Protein AF-A0A7C7HL51-F1 (afdb_monomer_lite)

Secondary structure (DSSP, 8-state):
-PPP---TTPPPSS--GGG-S---S-----PPPP--------SSTTPPPEE-S--EEETTTTEEEEEEESSS--EEEESSSSS-EEPP-----

Structure (mmCIF, N/CA/C/O backbone):
data_AF-A0A7C7HL51-F1
#
_entry.id   AF-A0A7C7HL51-F1
#
loop_
_atom_site.group_PDB
_atom_site.id
_atom_site.type_symbol
_atom_site.label_atom_id
_atom_site.label_alt_id
_atom_site.label_comp_id
_atom_site.label_asym_id
_atom_site.label_entity_id
_atom_site.label_seq_id
_atom_site.pdbx_PDB_ins_code
_atom_site.Cartn_x
_atom_site.Cartn_y
_atom_site.Cartn_z
_atom_site.occupancy
_atom_site.B_iso_or_equiv
_atom_site.auth_seq_id
_atom_site.auth_comp_id
_atom_site.auth_asym_id
_atom_site.auth_atom_id
_atom_site.pdbx_PDB_model_num
ATOM 1 N N . MET A 1 1 ? -23.405 18.865 21.649 1.00 54.38 1 MET A N 1
ATOM 2 C CA . MET A 1 1 ? -22.603 17.637 21.459 1.00 54.38 1 MET A CA 1
ATOM 3 C C . MET A 1 1 ? -23.463 16.659 20.679 1.00 54.38 1 MET A C 1
ATOM 5 O O . MET A 1 1 ? -24.612 16.493 21.064 1.00 54.38 1 MET A O 1
ATOM 9 N N . SER A 1 2 ? -22.974 16.111 19.566 1.00 73.38 2 SER A N 1
ATOM 10 C CA . SER A 1 2 ? -23.697 15.109 18.765 1.00 73.38 2 SER A CA 1
ATOM 11 C C . SER A 1 2 ? -23.530 13.711 19.370 1.00 73.38 2 SER A C 1
ATOM 13 O O . SER A 1 2 ? -22.435 13.386 19.829 1.00 73.38 2 SER A O 1
ATOM 15 N N . SER A 1 3 ? -24.587 12.895 19.368 1.00 81.06 3 SER A N 1
ATOM 16 C CA . SER A 1 3 ? -24.512 11.459 19.671 1.00 81.06 3 SER A CA 1
ATOM 17 C C . SER A 1 3 ? -23.724 10.729 18.579 1.00 81.06 3 SER A C 1
ATOM 19 O O . SER A 1 3 ? -23.818 11.073 17.401 1.00 81.06 3 SER A O 1
ATOM 21 N N . PHE A 1 4 ? -22.923 9.734 18.965 1.00 86.38 4 PHE A N 1
ATOM 22 C CA . PHE A 1 4 ? -22.321 8.800 18.015 1.00 86.38 4 PHE A CA 1
ATOM 23 C C . PHE A 1 4 ? -23.376 7.772 17.595 1.00 86.38 4 PHE A C 1
ATOM 25 O O . PHE A 1 4 ? -23.940 7.092 18.451 1.00 86.38 4 PHE A O 1
ATOM 32 N N . GLU A 1 5 ? -23.644 7.660 16.295 1.00 87.50 5 GLU A N 1
ATOM 33 C CA . GLU A 1 5 ? -24.653 6.754 15.741 1.00 87.50 5 GLU A CA 1
ATOM 34 C C . GLU A 1 5 ? -24.084 5.977 14.554 1.00 87.50 5 GLU A C 1
ATOM 36 O O . GLU A 1 5 ? -23.415 6.535 13.683 1.00 87.50 5 GLU A O 1
ATOM 41 N N . VAL A 1 6 ? -24.366 4.674 14.517 1.00 86.31 6 VAL A N 1
ATOM 42 C CA . VAL A 1 6 ? -24.008 3.790 13.404 1.00 86.31 6 VAL A CA 1
ATOM 43 C C . VAL A 1 6 ? -25.307 3.313 12.771 1.00 86.31 6 VAL A C 1
ATOM 45 O O . VAL A 1 6 ? -26.039 2.561 13.417 1.00 86.31 6 VAL A O 1
ATOM 48 N N . PRO A 1 7 ? -25.637 3.750 11.544 1.00 89.44 7 PRO A N 1
ATOM 49 C CA . PRO A 1 7 ? -26.847 3.295 10.881 1.00 89.44 7 PRO A CA 1
ATOM 50 C C . PRO A 1 7 ? -26.846 1.775 10.710 1.00 89.44 7 PRO A C 1
ATOM 52 O O . PRO A 1 7 ? -25.804 1.161 10.465 1.00 89.44 7 PRO A O 1
ATOM 55 N N . ILE A 1 8 ? -28.032 1.178 10.803 1.00 89.94 8 ILE A N 1
ATOM 56 C CA . ILE A 1 8 ? -28.233 -0.236 10.482 1.00 89.94 8 ILE A CA 1
ATOM 57 C C . ILE A 1 8 ? -27.727 -0.491 9.049 1.00 89.94 8 ILE A C 1
ATOM 59 O O . ILE A 1 8 ? -27.853 0.365 8.174 1.00 89.94 8 ILE A O 1
ATOM 63 N N . ASP A 1 9 ? -27.090 -1.645 8.844 1.00 91.00 9 ASP A N 1
ATOM 64 C CA . ASP A 1 9 ? -26.459 -2.091 7.590 1.00 91.00 9 ASP A CA 1
ATOM 65 C C . ASP A 1 9 ? -25.199 -1.328 7.130 1.00 91.00 9 ASP A C 1
ATOM 67 O O . ASP A 1 9 ? -24.642 -1.636 6.074 1.00 91.00 9 ASP A O 1
ATOM 71 N N . GLN A 1 10 ? -24.666 -0.399 7.932 1.00 87.94 10 GLN A N 1
ATOM 72 C CA . GLN A 1 10 ? -23.358 0.215 7.679 1.00 87.94 10 GLN A CA 1
ATOM 73 C C . GLN A 1 10 ? -22.237 -0.543 8.400 1.00 87.94 10 GLN A C 1
ATOM 75 O O . GLN A 1 10 ? -22.315 -0.836 9.593 1.00 87.94 10 GLN A O 1
ATOM 80 N N . ARG A 1 11 ? -21.148 -0.841 7.681 1.00 82.56 11 ARG A N 1
ATOM 81 C CA . ARG A 1 11 ? -19.934 -1.428 8.269 1.00 82.56 11 ARG A CA 1
ATOM 82 C C . ARG A 1 11 ? -18.941 -0.327 8.606 1.00 82.56 11 ARG A C 1
ATOM 84 O O . ARG A 1 11 ? -18.607 0.492 7.755 1.00 82.56 11 ARG A O 1
ATOM 91 N N . GLN A 1 12 ? -18.417 -0.353 9.825 1.00 81.56 12 GLN A N 1
ATOM 92 C CA . GLN A 1 12 ? -17.311 0.515 10.211 1.00 81.56 12 GLN A CA 1
ATOM 93 C C . GLN A 1 12 ? -15.988 -0.102 9.773 1.00 81.56 12 GLN A C 1
ATOM 95 O O . GLN A 1 12 ? -15.689 -1.248 10.102 1.00 81.56 12 GLN A O 1
ATOM 100 N N . LEU A 1 13 ? -15.197 0.665 9.023 1.00 80.50 13 LEU A N 1
ATOM 101 C CA . LEU A 1 13 ? -13.862 0.243 8.599 1.00 80.50 13 LEU A CA 1
ATOM 102 C C . LEU A 1 13 ? -12.848 0.307 9.751 1.00 80.50 13 LEU A C 1
ATOM 104 O O . LEU A 1 13 ? -11.895 -0.467 9.784 1.00 80.50 13 LEU A O 1
ATOM 108 N N . PHE A 1 14 ? -13.073 1.217 10.700 1.00 81.62 14 PHE A N 1
ATOM 109 C CA . PHE A 1 14 ? -12.226 1.436 11.865 1.00 81.62 14 PHE A CA 1
ATOM 110 C C . PHE A 1 14 ? -13.074 1.443 13.131 1.00 81.62 14 PHE A C 1
ATOM 112 O O . PHE A 1 14 ? -14.193 1.954 13.127 1.00 81.62 14 PHE A O 1
ATOM 119 N N . LEU A 1 15 ? -12.521 0.891 14.208 1.00 78.75 15 LEU A N 1
ATOM 120 C CA . LEU A 1 15 ? -13.112 0.965 15.536 1.00 78.75 15 LEU A CA 1
ATOM 121 C C . LEU A 1 15 ? -12.623 2.256 16.206 1.00 78.75 15 LEU A C 1
ATOM 123 O O . LEU A 1 15 ? -11.434 2.378 16.498 1.00 78.75 15 LEU A O 1
ATOM 127 N N . ASP A 1 16 ? -13.526 3.212 16.406 1.00 82.19 16 ASP A N 1
ATOM 128 C CA . ASP A 1 16 ? -13.250 4.473 17.103 1.00 82.19 16 ASP A CA 1
ATOM 129 C C . ASP A 1 16 ? -13.690 4.389 18.572 1.00 82.19 16 ASP A C 1
ATOM 131 O O . ASP A 1 16 ? -14.668 3.707 18.890 1.00 82.19 16 ASP A O 1
ATOM 135 N N . ASP A 1 17 ? -12.996 5.098 19.466 1.00 86.31 17 ASP A N 1
ATOM 136 C CA . ASP A 1 17 ? -13.314 5.119 20.898 1.00 86.31 17 ASP A CA 1
ATOM 137 C C . ASP A 1 17 ? -14.737 5.614 21.187 1.00 86.31 17 ASP A C 1
ATOM 139 O O . ASP A 1 17 ? -15.363 5.135 22.132 1.00 86.31 17 ASP A O 1
ATOM 143 N N . ALA A 1 18 ? -15.288 6.499 20.351 1.00 86.19 18 ALA A N 1
ATOM 144 C CA . ALA A 1 18 ? -16.649 7.006 20.501 1.00 86.19 18 ALA A CA 1
ATOM 145 C C . ALA A 1 18 ? -17.734 5.916 20.381 1.00 86.19 18 ALA A C 1
ATOM 147 O O . ALA A 1 18 ? -18.831 6.090 20.911 1.00 86.19 18 ALA A O 1
ATOM 148 N N . GLY A 1 19 ? -17.440 4.800 19.704 1.00 84.81 19 GLY A N 1
ATOM 149 C CA . GLY A 1 19 ? -18.365 3.677 19.525 1.00 84.81 19 GLY A CA 1
ATOM 150 C C . GLY A 1 19 ? -18.197 2.537 20.523 1.00 84.81 19 GLY A C 1
ATOM 151 O O . GLY A 1 19 ? -18.938 1.555 20.462 1.00 84.81 19 GLY A O 1
ATOM 152 N N . ILE A 1 20 ? -17.222 2.628 21.427 1.00 86.94 20 ILE A N 1
ATOM 153 C CA . ILE A 1 20 ? -16.896 1.546 22.351 1.00 86.94 20 ILE A CA 1
ATOM 154 C C . ILE A 1 20 ? -17.614 1.789 23.677 1.00 86.94 20 ILE A C 1
ATOM 156 O O . ILE A 1 20 ? -17.210 2.630 24.474 1.00 86.94 20 ILE A O 1
ATOM 160 N N . ALA A 1 21 ? -18.666 1.009 23.936 1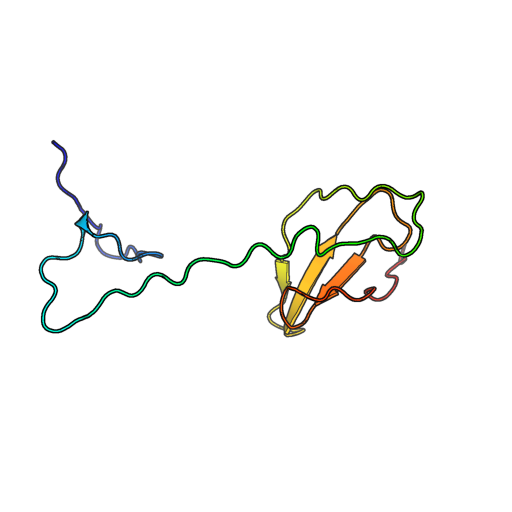.00 88.75 21 ALA A N 1
ATOM 161 C CA . ALA A 1 21 ? -19.399 1.075 25.200 1.00 88.75 21 ALA A CA 1
ATOM 162 C C . ALA A 1 21 ? -18.533 0.661 26.404 1.00 88.75 21 ALA A C 1
ATOM 164 O O . ALA A 1 21 ? -18.692 1.200 27.497 1.00 88.75 21 ALA A O 1
ATOM 165 N N . GLU A 1 22 ? -17.621 -0.299 26.214 1.00 91.06 22 GLU A N 1
ATOM 166 C CA . GLU A 1 22 ? -16.764 -0.804 27.281 1.00 91.06 22 GLU A CA 1
ATOM 167 C C . GLU A 1 22 ? -15.483 -1.481 26.762 1.00 91.06 22 GLU A C 1
ATOM 169 O O . GLU A 1 22 ? -15.485 -2.157 25.733 1.00 91.06 22 GLU A O 1
ATOM 174 N N . VAL A 1 23 ? -14.394 -1.356 27.533 1.00 91.12 23 VAL A N 1
ATOM 175 C CA . VAL A 1 23 ? -13.146 -2.116 27.372 1.00 91.12 23 VAL A CA 1
ATOM 176 C C . VAL A 1 23 ? -12.794 -2.782 28.703 1.00 91.12 23 VAL A C 1
ATOM 178 O O . VAL A 1 23 ? -12.493 -2.095 29.677 1.00 91.12 23 VAL A O 1
ATOM 181 N N . ARG A 1 24 ? -12.782 -4.119 28.758 1.00 95.31 24 ARG A N 1
ATOM 182 C CA . ARG A 1 24 ? -12.353 -4.887 29.943 1.00 95.31 24 ARG A CA 1
ATOM 183 C C . ARG A 1 24 ? -11.161 -5.774 29.610 1.00 95.31 24 ARG A C 1
ATOM 185 O O . ARG A 1 24 ? -11.160 -6.435 28.578 1.00 95.31 24 ARG A O 1
ATOM 192 N N . ASN A 1 25 ? -10.180 -5.820 30.515 1.00 94.75 25 ASN A N 1
ATOM 193 C CA . ASN A 1 25 ? -9.012 -6.709 30.445 1.00 94.75 25 ASN A CA 1
ATOM 194 C C . ASN A 1 25 ? -8.225 -6.643 29.114 1.00 94.75 25 ASN A C 1
ATOM 196 O O . ASN A 1 25 ? -7.626 -7.635 28.706 1.00 94.75 25 ASN A O 1
ATOM 200 N N . LEU A 1 26 ? -8.217 -5.486 28.439 1.00 91.81 26 LEU A N 1
ATOM 201 C CA . LEU A 1 26 ? -7.501 -5.273 27.179 1.00 91.81 26 LEU A CA 1
ATOM 202 C C . LEU A 1 26 ? -6.423 -4.199 27.350 1.00 91.81 26 LEU A C 1
ATOM 204 O O . LEU A 1 26 ? -6.715 -3.072 27.747 1.00 91.81 26 LEU A O 1
ATOM 208 N N . THR A 1 27 ? -5.186 -4.526 26.983 1.00 89.19 27 THR A N 1
ATOM 209 C CA . THR A 1 27 ? -4.103 -3.545 26.851 1.00 89.19 27 THR A CA 1
ATOM 210 C C . THR A 1 27 ? -4.026 -3.081 25.402 1.00 89.19 27 THR A C 1
ATOM 212 O O . THR A 1 27 ? -3.742 -3.871 24.504 1.00 89.19 27 THR A O 1
ATOM 215 N N . ARG A 1 28 ? -4.280 -1.791 25.163 1.00 85.12 28 ARG A N 1
ATOM 216 C CA . ARG A 1 28 ? -4.103 -1.181 23.841 1.00 85.12 28 ARG A CA 1
ATOM 217 C C . ARG A 1 28 ? -2.629 -0.867 23.623 1.00 85.12 28 ARG A C 1
ATOM 219 O O . ARG A 1 28 ? -2.058 -0.062 24.354 1.00 85.12 28 ARG A O 1
ATOM 226 N N . THR A 1 29 ? -2.042 -1.461 22.591 1.00 88.88 29 THR A N 1
ATOM 227 C CA . THR A 1 29 ? -0.654 -1.202 22.199 1.00 88.88 29 THR A CA 1
ATOM 228 C C . THR A 1 29 ? -0.640 -0.542 20.830 1.00 88.88 29 THR A C 1
ATOM 230 O O . THR A 1 29 ? -0.976 -1.169 19.829 1.00 88.88 29 THR A O 1
ATOM 233 N N . PHE A 1 30 ? -0.226 0.722 20.777 1.00 84.94 30 PHE A N 1
ATOM 234 C CA . PHE A 1 30 ? 0.072 1.393 19.517 1.00 84.94 30 PHE A CA 1
ATOM 235 C C . PHE A 1 30 ? 1.551 1.201 19.194 1.00 84.94 30 PHE A C 1
ATOM 237 O O . PHE A 1 30 ? 2.425 1.695 19.905 1.00 84.94 30 PHE A O 1
ATOM 244 N N . HIS A 1 31 ? 1.846 0.475 18.118 1.00 86.12 31 HIS A N 1
ATOM 245 C CA . HIS A 1 31 ? 3.216 0.336 17.639 1.00 86.12 31 HIS A CA 1
ATOM 246 C C . HIS A 1 31 ? 3.651 1.633 16.960 1.00 86.12 31 HIS A C 1
ATOM 248 O O . HIS A 1 31 ? 3.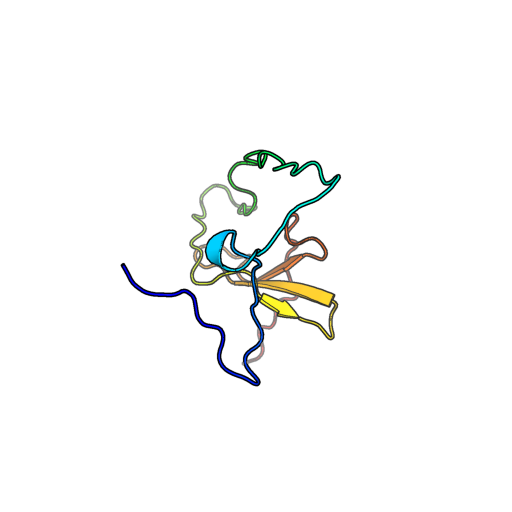041 2.060 15.979 1.00 86.12 31 HIS A O 1
ATOM 254 N N . GLN A 1 32 ? 4.713 2.260 17.465 1.00 88.44 32 GLN A N 1
ATOM 255 C CA . GLN A 1 32 ? 5.245 3.460 16.836 1.00 88.44 32 GLN A CA 1
ATOM 256 C C . GLN A 1 32 ? 5.848 3.093 15.470 1.00 88.44 32 GLN A C 1
ATOM 258 O O . GLN A 1 32 ? 6.748 2.247 15.409 1.00 88.44 32 GLN A O 1
ATOM 263 N N . PRO A 1 33 ? 5.380 3.698 14.364 1.00 85.75 33 PRO A N 1
ATOM 264 C CA . PRO A 1 33 ? 5.917 3.387 13.052 1.00 85.75 33 PRO A CA 1
ATOM 265 C C . PRO A 1 33 ? 7.383 3.821 12.972 1.00 85.75 33 PRO A C 1
ATOM 267 O O . PRO A 1 33 ? 7.741 4.952 13.307 1.00 85.75 33 PRO A O 1
ATOM 270 N N . GLN A 1 34 ? 8.243 2.929 12.483 1.00 87.94 34 GLN A N 1
ATOM 271 C CA . GLN A 1 34 ? 9.628 3.274 12.172 1.00 87.94 34 GLN A CA 1
ATOM 272 C C . GLN A 1 34 ? 9.698 3.926 10.790 1.00 87.94 34 GLN A C 1
ATOM 274 O O . GLN A 1 34 ? 9.402 3.292 9.776 1.00 87.94 34 GLN A O 1
ATOM 279 N N . LYS A 1 35 ? 10.130 5.189 10.730 1.00 85.75 35 LYS A N 1
ATOM 280 C CA . LYS A 1 35 ? 10.310 5.899 9.459 1.00 85.75 35 LYS A CA 1
ATOM 281 C C . LYS A 1 35 ? 11.493 5.300 8.690 1.00 85.75 35 LYS A C 1
ATOM 283 O O . LYS A 1 35 ? 12.633 5.396 9.130 1.00 85.75 35 LYS A O 1
ATOM 288 N N . ARG A 1 36 ? 11.229 4.706 7.521 1.00 82.19 36 ARG A N 1
ATOM 289 C CA . ARG A 1 36 ? 12.243 4.050 6.663 1.00 82.19 36 ARG A CA 1
ATOM 290 C C . ARG A 1 36 ? 12.863 4.965 5.593 1.00 82.19 36 ARG A C 1
ATOM 292 O O . ARG A 1 36 ? 13.656 4.505 4.776 1.00 82.19 36 ARG A O 1
ATOM 299 N N . GLY A 1 37 ? 12.526 6.256 5.601 1.00 84.62 37 GLY A N 1
ATOM 300 C CA . GLY A 1 37 ? 12.940 7.199 4.557 1.00 84.62 37 GLY A CA 1
ATOM 301 C C . GLY A 1 37 ? 12.278 6.902 3.205 1.00 84.62 37 GLY A C 1
ATOM 302 O O . GLY A 1 37 ? 11.240 6.247 3.148 1.00 84.62 37 GLY A O 1
ATOM 303 N N . ALA A 1 38 ? 12.865 7.403 2.116 1.00 80.31 38 ALA A N 1
ATOM 304 C CA . ALA A 1 38 ? 12.383 7.119 0.766 1.00 80.31 38 ALA A CA 1
ATOM 305 C C . ALA A 1 38 ? 12.670 5.656 0.390 1.00 80.31 38 ALA A C 1
ATOM 307 O O . ALA A 1 38 ? 13.830 5.258 0.273 1.00 80.31 38 ALA A O 1
ATOM 308 N N . VAL A 1 39 ? 11.614 4.860 0.205 1.00 79.81 39 VAL A N 1
ATOM 309 C CA . VAL A 1 39 ? 11.713 3.438 -0.183 1.00 79.81 39 VAL A CA 1
ATOM 310 C C . VAL A 1 39 ? 11.692 3.235 -1.699 1.00 79.81 39 VAL A C 1
ATOM 312 O O . VAL A 1 39 ? 12.230 2.252 -2.202 1.00 79.81 39 VAL A O 1
ATOM 315 N N . VAL A 1 40 ? 11.149 4.199 -2.445 1.00 80.00 40 VAL A N 1
ATOM 316 C CA . VAL A 1 40 ? 11.151 4.198 -3.911 1.00 80.00 40 VAL A CA 1
ATOM 317 C C . VAL A 1 40 ? 12.355 5.000 -4.392 1.00 80.00 40 VAL A C 1
ATOM 319 O O . VAL A 1 40 ? 12.493 6.176 -4.060 1.00 80.00 40 VAL A O 1
ATOM 322 N N . ARG A 1 41 ? 13.249 4.351 -5.143 1.00 81.12 41 ARG A N 1
ATOM 323 C CA . ARG A 1 41 ? 14.504 4.937 -5.643 1.00 81.12 41 ARG A CA 1
ATOM 324 C C . ARG A 1 41 ? 14.672 4.665 -7.134 1.00 81.12 41 ARG A C 1
ATOM 326 O O . ARG A 1 41 ? 14.240 3.615 -7.618 1.00 81.12 41 ARG A O 1
ATOM 333 N N . SER A 1 42 ? 15.259 5.611 -7.862 1.00 82.62 42 SER A N 1
ATOM 334 C CA . SER A 1 42 ? 15.703 5.359 -9.232 1.00 82.62 42 SER A CA 1
ATOM 335 C C . SER A 1 42 ? 17.032 4.614 -9.178 1.00 82.62 42 SER A C 1
ATOM 337 O O . SER A 1 42 ? 17.854 4.890 -8.304 1.00 82.62 42 SER A O 1
ATOM 339 N N . SER A 1 43 ? 17.248 3.675 -10.097 1.00 82.12 43 SER A N 1
ATOM 340 C CA . SER A 1 43 ? 18.581 3.114 -10.342 1.00 82.12 43 SER A CA 1
ATOM 341 C C . SER A 1 43 ? 19.522 4.140 -10.978 1.00 82.12 43 SER A C 1
ATOM 343 O O . SER A 1 43 ? 20.736 3.985 -10.883 1.00 82.12 43 SER A O 1
ATOM 345 N N . THR A 1 44 ? 18.969 5.195 -11.585 1.00 87.62 44 THR A N 1
ATOM 346 C CA . THR A 1 44 ? 19.703 6.294 -12.218 1.00 87.62 44 THR A CA 1
ATOM 347 C C . THR A 1 44 ? 19.653 7.526 -11.306 1.00 87.62 44 THR A C 1
ATOM 349 O O . THR A 1 44 ? 18.598 8.157 -11.208 1.00 87.62 44 THR A O 1
ATOM 352 N N . PRO A 1 45 ? 20.755 7.911 -10.635 1.00 84.44 45 PRO A N 1
ATOM 353 C CA . PRO A 1 45 ? 20.741 8.955 -9.603 1.00 84.44 45 PRO A CA 1
ATOM 354 C C . PRO A 1 45 ? 20.254 10.336 -10.065 1.00 84.44 45 PRO A C 1
ATOM 356 O O . PRO A 1 45 ? 19.759 11.113 -9.255 1.00 84.44 45 PRO A O 1
ATOM 359 N N . GLN A 1 46 ? 20.393 10.653 -11.354 1.00 89.75 46 GLN A N 1
ATOM 360 C CA . GLN A 1 46 ? 19.989 11.935 -11.943 1.00 89.75 46 GLN A CA 1
ATOM 361 C C . GLN A 1 46 ? 18.478 12.022 -12.200 1.00 89.75 46 GLN A C 1
ATOM 363 O O . GLN A 1 46 ? 17.953 13.105 -12.454 1.00 89.75 46 GLN A O 1
ATOM 368 N N . GLN A 1 47 ? 17.771 10.893 -12.151 1.00 90.56 47 GLN A N 1
ATOM 369 C CA . GLN A 1 47 ? 16.334 10.845 -12.379 1.00 90.56 47 GLN A CA 1
ATOM 370 C C . GLN A 1 47 ? 15.578 11.128 -11.082 1.00 90.56 47 GLN A C 1
ATOM 372 O O . GLN A 1 47 ? 15.771 10.462 -10.063 1.00 90.56 47 GLN A O 1
ATOM 377 N N . THR A 1 48 ? 14.673 12.103 -11.137 1.00 89.06 48 THR A N 1
ATOM 378 C CA . THR A 1 48 ? 13.803 12.439 -10.008 1.00 89.06 48 THR A CA 1
ATOM 379 C C . THR A 1 48 ? 12.506 11.653 -10.115 1.00 89.06 48 THR A C 1
ATOM 381 O O . THR A 1 48 ? 11.768 11.794 -11.086 1.00 89.06 48 THR A O 1
ATOM 384 N N . ILE A 1 49 ? 12.209 10.848 -9.096 1.00 88.50 49 ILE A N 1
ATOM 385 C CA . ILE A 1 49 ? 10.931 10.143 -9.010 1.00 88.50 49 ILE A CA 1
ATOM 386 C C . ILE A 1 49 ? 9.835 11.119 -8.608 1.00 88.50 49 ILE A C 1
ATOM 388 O O . ILE A 1 49 ? 9.946 11.797 -7.587 1.00 88.50 49 ILE A O 1
ATOM 392 N N . GLN A 1 50 ? 8.734 11.099 -9.351 1.00 89.56 50 GLN A N 1
ATOM 393 C CA . GLN A 1 50 ? 7.473 11.673 -8.901 1.00 89.56 50 GLN A CA 1
ATOM 394 C C . GLN A 1 50 ? 6.406 10.583 -8.793 1.00 89.56 50 GLN A C 1
ATOM 396 O O . GLN A 1 50 ? 6.235 9.744 -9.682 1.00 89.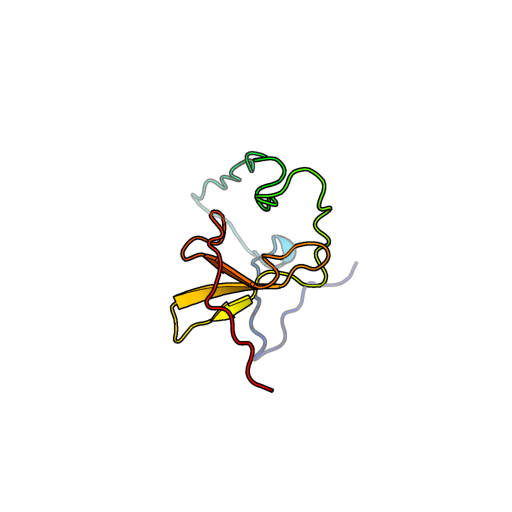56 50 GLN A O 1
ATOM 401 N N . THR A 1 51 ? 5.691 10.597 -7.673 1.00 87.00 51 THR A N 1
ATOM 402 C CA . THR A 1 51 ? 4.581 9.688 -7.386 1.00 87.00 51 THR A CA 1
ATOM 403 C C . THR A 1 51 ? 3.271 10.379 -7.732 1.00 87.00 51 THR A C 1
ATOM 405 O O . THR A 1 51 ? 2.958 11.415 -7.152 1.00 87.00 51 THR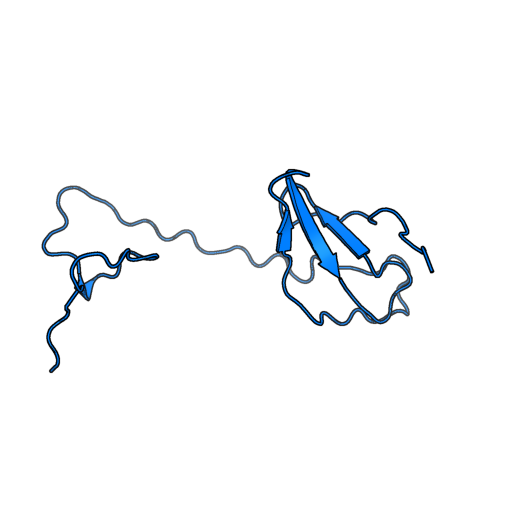 A O 1
ATOM 408 N N . VAL A 1 52 ? 2.502 9.810 -8.659 1.00 82.25 52 VAL A N 1
ATOM 409 C CA . VAL A 1 52 ? 1.211 10.378 -9.103 1.00 82.25 52 VAL A CA 1
ATOM 410 C C . VAL A 1 52 ? -0.001 9.616 -8.563 1.00 82.25 52 VAL A C 1
ATOM 412 O O . VAL A 1 52 ? -1.138 10.009 -8.791 1.00 82.25 52 VAL A O 1
ATOM 415 N N . SER A 1 53 ? 0.240 8.515 -7.853 1.00 82.81 53 SER A N 1
ATOM 416 C CA . SER A 1 53 ? -0.781 7.644 -7.271 1.00 82.81 53 SER A CA 1
ATOM 417 C C . SER A 1 53 ? -0.289 7.066 -5.943 1.00 82.81 53 SER A C 1
ATOM 419 O O . SER A 1 53 ? 0.841 7.331 -5.525 1.00 82.81 53 SER A O 1
ATOM 421 N N . THR A 1 54 ? -1.133 6.285 -5.274 1.00 87.31 54 THR A N 1
ATOM 422 C CA . THR A 1 54 ? -0.735 5.361 -4.205 1.00 87.31 54 THR A CA 1
ATOM 423 C C . THR A 1 54 ? -0.502 3.960 -4.788 1.00 87.31 54 THR A C 1
ATOM 425 O O . THR A 1 54 ? -1.031 3.649 -5.857 1.00 87.31 54 THR A O 1
ATOM 428 N N . PRO A 1 55 ? 0.272 3.084 -4.122 1.00 90.06 55 PRO A N 1
ATOM 429 C CA . PRO A 1 55 ? 0.326 1.675 -4.499 1.00 90.06 55 PRO A CA 1
ATOM 430 C C . PRO A 1 55 ? -1.064 1.027 -4.433 1.00 90.06 55 PRO A C 1
ATOM 432 O O . PRO A 1 55 ? -1.808 1.245 -3.477 1.00 90.06 55 PRO A O 1
ATOM 435 N N . VAL A 1 56 ? -1.393 0.210 -5.431 1.00 93.69 56 VAL A N 1
ATOM 436 C CA . VAL A 1 56 ? -2.674 -0.498 -5.557 1.00 93.69 56 VAL A CA 1
ATOM 437 C C . VAL A 1 56 ? -2.444 -1.989 -5.347 1.00 93.69 56 VAL A C 1
ATOM 439 O O . VAL A 1 56 ? -1.554 -2.559 -5.968 1.00 93.69 56 VAL A O 1
ATOM 442 N N . TRP A 1 57 ? -3.229 -2.632 -4.485 1.00 94.75 57 TRP A N 1
ATOM 443 C CA . TRP A 1 57 ? -3.192 -4.087 -4.325 1.00 94.75 57 TRP A CA 1
ATOM 444 C C . TRP A 1 57 ? -3.938 -4.780 -5.471 1.00 94.75 57 TRP A C 1
ATOM 446 O O . TRP A 1 57 ? -5.115 -4.501 -5.696 1.00 94.75 57 TRP A O 1
ATOM 456 N N . ASP A 1 58 ? -3.262 -5.692 -6.164 1.00 95.12 58 ASP A N 1
ATOM 457 C CA . ASP A 1 58 ? -3.860 -6.624 -7.115 1.00 95.12 58 ASP A CA 1
ATOM 458 C C . ASP A 1 58 ? -4.120 -7.970 -6.411 1.00 95.12 58 ASP A C 1
ATOM 460 O O . ASP A 1 58 ? -3.156 -8.641 -6.022 1.00 95.12 58 ASP A O 1
ATOM 464 N N . PRO A 1 59 ? -5.388 -8.375 -6.210 1.00 95.25 59 PRO A N 1
ATOM 465 C CA . PRO A 1 59 ? -5.715 -9.608 -5.499 1.00 95.25 59 PRO A CA 1
ATOM 466 C C . PRO A 1 59 ? -5.412 -10.882 -6.298 1.00 95.25 59 PRO A C 1
ATOM 468 O O . PRO A 1 59 ? -5.147 -11.915 -5.679 1.00 95.25 59 PRO A O 1
ATOM 471 N N . ASP A 1 60 ? -5.419 -10.816 -7.631 1.00 96.38 60 ASP A N 1
ATOM 472 C CA . ASP A 1 60 ? -5.204 -11.971 -8.503 1.00 96.38 60 ASP A CA 1
ATOM 473 C C . ASP A 1 60 ? -3.710 -12.295 -8.590 1.00 96.38 60 ASP A C 1
ATOM 475 O O . ASP A 1 60 ? -3.290 -13.437 -8.391 1.00 96.38 60 ASP A O 1
ATOM 479 N N . GLU A 1 61 ? -2.885 -11.269 -8.814 1.00 94.88 61 GLU A N 1
ATOM 480 C CA . GLU A 1 61 ? -1.425 -11.405 -8.845 1.00 94.88 61 GLU A CA 1
ATOM 481 C C . GLU A 1 61 ? -0.799 -11.427 -7.443 1.00 94.88 61 GLU A C 1
ATOM 483 O O . GLU A 1 61 ? 0.357 -11.825 -7.292 1.00 94.88 61 GLU A O 1
ATOM 488 N N . LYS A 1 62 ? -1.551 -11.022 -6.411 1.00 95.69 62 LYS A N 1
ATOM 489 C CA . LYS A 1 62 ? -1.082 -10.854 -5.026 1.00 95.69 62 LYS A CA 1
ATOM 490 C C . LYS A 1 62 ? 0.129 -9.924 -4.932 1.00 95.69 62 LYS A C 1
ATOM 492 O O . LYS A 1 62 ? 1.118 -10.219 -4.256 1.00 95.69 62 LYS A O 1
ATOM 497 N N . LEU A 1 63 ? 0.052 -8.798 -5.638 1.00 95.44 63 LEU A N 1
ATOM 498 C CA . LEU A 1 63 ? 1.116 -7.802 -5.716 1.00 95.44 63 LEU A CA 1
ATOM 499 C C . LEU A 1 63 ? 0.561 -6.399 -5.505 1.00 95.44 63 LEU A C 1
ATOM 501 O O . LEU A 1 63 ? -0.455 -6.018 -6.076 1.00 95.44 63 LEU A O 1
ATOM 505 N N . PHE A 1 64 ? 1.301 -5.578 -4.769 1.00 93.56 64 PHE A N 1
ATOM 506 C CA . PHE A 1 64 ? 1.169 -4.132 -4.860 1.00 93.56 64 PHE A CA 1
ATOM 507 C C . PHE A 1 64 ? 1.766 -3.657 -6.183 1.00 93.56 64 PHE A C 1
ATOM 509 O O . PHE A 1 64 ? 2.917 -3.964 -6.491 1.00 93.56 64 PHE A O 1
ATOM 516 N N . LYS A 1 65 ? 0.996 -2.888 -6.945 1.00 93.12 65 LYS A N 1
ATOM 517 C CA . LYS A 1 65 ? 1.364 -2.261 -8.213 1.00 93.12 65 LYS A CA 1
ATOM 518 C C . LYS A 1 65 ? 1.496 -0.759 -8.015 1.00 93.12 65 LYS A C 1
ATOM 520 O O . LYS A 1 65 ? 0.683 -0.145 -7.326 1.00 93.12 65 LYS A O 1
ATOM 525 N N . PHE A 1 66 ? 2.535 -0.166 -8.589 1.00 91.12 66 PHE A N 1
ATOM 526 C CA . PHE A 1 66 ? 2.832 1.244 -8.391 1.00 91.12 66 PHE A CA 1
ATOM 527 C C . PHE A 1 66 ? 3.398 1.897 -9.648 1.00 91.12 66 PHE A C 1
ATOM 529 O O . PHE A 1 66 ? 4.297 1.346 -10.287 1.00 91.12 66 PHE A O 1
ATOM 536 N N . TRP A 1 67 ? 2.886 3.085 -9.973 1.00 90.50 67 TRP A N 1
ATOM 537 C CA . TRP A 1 67 ? 3.285 3.853 -11.147 1.00 90.50 67 TRP A CA 1
ATOM 538 C C . TRP A 1 67 ? 3.946 5.163 -10.738 1.00 90.50 67 TRP A C 1
ATOM 540 O O . TRP A 1 67 ? 3.396 5.945 -9.957 1.00 90.50 67 TRP A O 1
ATOM 550 N N . VAL A 1 68 ? 5.132 5.395 -11.290 1.00 88.44 68 VAL A N 1
ATOM 551 C CA . VAL A 1 68 ? 5.947 6.587 -11.065 1.00 88.44 68 VAL A CA 1
ATOM 552 C C . VAL A 1 68 ? 6.344 7.213 -12.393 1.00 88.44 68 VAL A C 1
ATOM 554 O O . VAL A 1 68 ? 6.437 6.533 -13.413 1.00 88.44 68 VAL A O 1
ATOM 557 N N . ILE A 1 69 ? 6.598 8.516 -12.379 1.00 90.06 69 ILE A N 1
ATOM 558 C CA . ILE A 1 69 ? 7.081 9.261 -13.545 1.00 90.06 69 ILE A CA 1
ATOM 559 C C . ILE A 1 69 ? 8.464 9.856 -13.260 1.00 90.06 69 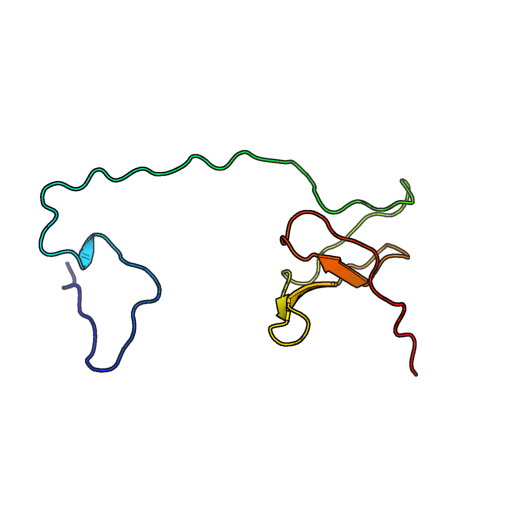ILE A C 1
ATOM 561 O O . ILE A 1 69 ? 8.910 9.898 -12.110 1.00 90.06 69 ILE A O 1
ATOM 565 N N . GLY A 1 70 ? 9.149 10.290 -14.321 1.00 88.31 70 GLY A N 1
ATOM 566 C CA . GLY A 1 70 ? 10.493 10.873 -14.233 1.00 88.31 70 GLY A CA 1
ATOM 567 C C . GLY A 1 70 ? 11.630 9.850 -14.148 1.00 88.31 70 GLY A C 1
ATOM 568 O O . GLY A 1 70 ? 12.774 10.237 -13.927 1.00 88.31 70 GLY A O 1
ATOM 569 N N . THR A 1 71 ? 11.336 8.558 -14.342 1.00 87.81 71 THR A N 1
ATOM 570 C CA . THR A 1 71 ? 12.330 7.472 -14.392 1.00 87.81 71 THR A CA 1
ATOM 571 C C . THR A 1 71 ? 12.013 6.473 -15.497 1.00 87.81 71 THR A C 1
ATOM 573 O O . THR A 1 71 ? 10.838 6.280 -15.811 1.00 87.81 71 THR A O 1
ATOM 576 N N . ASP A 1 72 ? 13.018 5.730 -15.961 1.00 85.56 72 ASP A N 1
ATOM 577 C CA . ASP A 1 72 ? 12.826 4.611 -16.904 1.00 85.56 72 ASP A CA 1
ATOM 578 C C . ASP A 1 72 ? 12.103 3.407 -16.262 1.00 85.56 72 ASP A C 1
ATOM 580 O O . ASP A 1 72 ? 11.649 2.485 -16.945 1.00 85.56 72 ASP A O 1
ATOM 584 N N . ASP A 1 73 ? 12.021 3.392 -14.929 1.00 84.75 73 ASP A N 1
ATOM 585 C CA . ASP A 1 73 ? 11.378 2.393 -14.066 1.00 84.75 73 ASP A CA 1
ATOM 586 C C . ASP A 1 73 ? 9.981 2.852 -13.619 1.00 84.75 73 ASP A C 1
ATOM 588 O O . ASP A 1 73 ? 9.686 2.951 -12.420 1.00 84.75 73 ASP A O 1
ATOM 592 N N . SER A 1 74 ? 9.130 3.176 -14.596 1.00 87.31 74 SER A N 1
ATOM 593 C CA . SER A 1 74 ? 7.815 3.782 -14.358 1.00 87.31 74 SER A CA 1
ATOM 594 C C . SER A 1 74 ? 6.789 2.837 -13.734 1.00 87.31 74 SER A C 1
ATOM 596 O O . SER A 1 74 ? 5.845 3.302 -13.104 1.00 87.31 74 SER A O 1
ATOM 598 N N . TYR A 1 75 ? 6.975 1.522 -13.860 1.00 89.44 75 TYR A N 1
ATOM 599 C CA . TYR A 1 75 ? 6.082 0.510 -13.301 1.00 89.44 75 TYR A CA 1
ATOM 600 C C . TYR A 1 75 ? 6.820 -0.409 -12.334 1.00 89.44 75 TYR A C 1
ATOM 602 O O . TYR A 1 75 ? 7.871 -0.974 -12.655 1.00 89.44 75 TYR A O 1
ATOM 610 N N . ARG A 1 76 ? 6.261 -0.559 -11.132 1.00 88.56 76 ARG A N 1
ATOM 611 C CA . ARG A 1 76 ? 6.877 -1.294 -10.030 1.00 88.56 76 ARG A CA 1
ATOM 612 C C . ARG A 1 76 ? 5.878 -2.231 -9.376 1.00 88.56 76 ARG A C 1
ATOM 614 O O . ARG A 1 76 ? 4.718 -1.870 -9.193 1.00 88.56 76 ARG A O 1
ATOM 621 N N . THR A 1 77 ? 6.350 -3.409 -8.986 1.00 92.50 77 THR A N 1
ATOM 622 C CA . THR A 1 77 ? 5.562 -4.388 -8.234 1.00 92.50 77 THR A CA 1
ATOM 623 C C . THR A 1 77 ? 6.243 -4.760 -6.925 1.00 92.50 77 THR A C 1
ATOM 625 O O . THR A 1 77 ? 7.469 -4.732 -6.815 1.00 92.50 77 THR A O 1
ATOM 628 N N . SER A 1 78 ? 5.458 -5.092 -5.906 1.00 91.88 78 SER A N 1
ATOM 629 C CA . SER A 1 78 ? 5.972 -5.481 -4.597 1.00 91.88 78 SER A CA 1
ATOM 630 C C . SER A 1 78 ? 5.030 -6.477 -3.917 1.00 91.88 78 SER A C 1
ATOM 632 O O . SER A 1 78 ? 3.838 -6.203 -3.837 1.00 91.88 78 SER A O 1
ATOM 634 N N . PRO A 1 79 ? 5.521 -7.614 -3.401 1.00 92.88 79 PRO A N 1
ATOM 635 C CA . PRO A 1 79 ? 4.689 -8.539 -2.631 1.00 92.88 79 PRO A CA 1
ATOM 636 C C . PRO A 1 79 ? 4.402 -8.042 -1.205 1.00 92.88 79 PRO A C 1
ATOM 638 O O . PRO A 1 79 ? 3.427 -8.468 -0.599 1.00 92.88 79 PRO A O 1
ATOM 641 N N . ASP A 1 80 ? 5.241 -7.153 -0.663 1.00 90.12 80 ASP A N 1
ATOM 642 C CA . ASP A 1 80 ? 5.175 -6.686 0.730 1.00 90.12 80 ASP A CA 1
ATOM 643 C C . ASP A 1 80 ? 4.832 -5.193 0.869 1.00 90.12 80 ASP A C 1
ATOM 645 O O . ASP A 1 80 ? 4.727 -4.680 1.981 1.00 90.12 80 ASP A O 1
ATOM 649 N N . GLY A 1 81 ? 4.678 -4.483 -0.251 1.00 86.81 81 GLY A N 1
ATOM 650 C CA . GLY A 1 81 ? 4.389 -3.049 -0.287 1.00 86.81 81 GLY A CA 1
ATOM 651 C C . GLY A 1 81 ? 5.574 -2.159 0.107 1.00 86.81 81 GLY A C 1
ATOM 652 O O . GLY A 1 81 ? 5.426 -0.939 0.150 1.00 86.81 81 GLY A O 1
ATOM 653 N N . LEU A 1 82 ? 6.748 -2.739 0.377 1.00 84.81 82 LEU A N 1
ATOM 654 C CA . LEU A 1 82 ? 7.940 -2.029 0.847 1.00 84.81 82 LEU A CA 1
ATOM 655 C C . LEU A 1 82 ? 9.080 -2.104 -0.167 1.00 84.81 82 LEU A C 1
ATOM 657 O O . LEU A 1 82 ? 9.725 -1.094 -0.457 1.00 84.81 82 LEU A O 1
ATOM 661 N N . HIS A 1 83 ? 9.321 -3.288 -0.727 1.00 86.75 83 HIS A N 1
ATOM 662 C CA . HIS A 1 83 ? 10.413 -3.539 -1.659 1.00 86.75 83 HIS A CA 1
ATOM 663 C C . HIS A 1 83 ? 9.873 -3.621 -3.085 1.00 86.75 83 HIS A C 1
ATOM 665 O O . HIS A 1 83 ? 9.406 -4.667 -3.541 1.00 86.75 83 HIS A O 1
ATOM 671 N N . GLY A 1 84 ? 9.924 -2.489 -3.788 1.00 85.19 84 GLY A N 1
ATOM 672 C CA . GLY A 1 84 ? 9.527 -2.392 -5.190 1.00 85.19 84 GLY A CA 1
ATOM 673 C C . GLY A 1 84 ? 10.569 -2.995 -6.129 1.00 85.19 84 GLY A C 1
ATOM 674 O O . GLY A 1 84 ? 11.755 -2.679 -6.042 1.00 85.19 84 GLY A O 1
ATOM 675 N N . ARG A 1 85 ? 10.114 -3.825 -7.062 1.00 87.88 85 ARG A N 1
ATOM 676 C CA . ARG A 1 85 ? 10.893 -4.376 -8.176 1.00 87.88 85 ARG A CA 1
ATOM 677 C C . ARG A 1 85 ? 10.385 -3.770 -9.476 1.00 87.88 85 ARG A C 1
ATOM 679 O O . ARG A 1 85 ? 9.213 -3.403 -9.551 1.00 87.88 85 ARG A O 1
ATOM 686 N N . ARG A 1 86 ? 11.239 -3.678 -10.498 1.00 85.19 86 ARG A N 1
ATOM 687 C CA . ARG A 1 86 ? 10.796 -3.310 -11.850 1.00 85.19 86 ARG A CA 1
ATOM 688 C C . ARG A 1 86 ? 9.716 -4.305 -12.283 1.00 85.19 86 ARG A C 1
ATOM 690 O O . ARG A 1 86 ? 9.956 -5.511 -12.299 1.00 85.19 86 ARG A O 1
ATOM 697 N N . GLY A 1 87 ? 8.531 -3.793 -12.596 1.00 77.94 87 GLY A N 1
ATOM 698 C CA . GLY A 1 87 ? 7.479 -4.592 -13.205 1.00 77.94 87 GLY A CA 1
ATOM 699 C C . GLY A 1 87 ? 7.798 -4.866 -14.680 1.00 77.94 87 GLY A C 1
ATOM 700 O O . GLY A 1 87 ? 8.627 -4.169 -15.271 1.00 77.94 87 GLY A O 1
ATOM 701 N N . PRO A 1 88 ? 7.164 -5.869 -15.305 1.00 75.31 88 PRO A N 1
ATOM 702 C CA . PRO A 1 88 ? 7.335 -6.120 -16.732 1.00 75.31 88 PRO A CA 1
ATOM 703 C C . PRO A 1 88 ? 7.058 -4.847 -17.539 1.00 75.31 88 PRO A C 1
ATOM 705 O O . PRO A 1 88 ? 6.072 -4.152 -17.287 1.00 75.31 88 PRO A O 1
ATOM 708 N N . SER A 1 89 ? 7.921 -4.550 -18.514 1.00 61.84 89 SER A N 1
ATOM 709 C CA . SER A 1 89 ? 7.672 -3.471 -19.469 1.00 61.84 89 SER A CA 1
ATOM 710 C C . SER A 1 89 ? 6.448 -3.846 -20.300 1.00 61.84 89 SER A C 1
ATOM 712 O O . SER A 1 89 ? 6.545 -4.637 -21.234 1.00 61.84 89 SER A O 1
ATOM 714 N N . ARG A 1 90 ? 5.271 -3.333 -19.939 1.00 53.81 90 ARG A N 1
ATOM 715 C CA . ARG A 1 90 ? 4.098 -3.393 -20.813 1.00 53.81 90 ARG A CA 1
ATOM 716 C C . ARG A 1 90 ? 4.100 -2.146 -21.686 1.00 53.81 90 ARG A C 1
ATOM 718 O O . ARG A 1 90 ? 3.347 -1.210 -21.453 1.00 53.81 90 ARG A O 1
ATOM 725 N N . LEU A 1 91 ? 4.984 -2.138 -22.679 1.00 45.00 91 LEU A N 1
ATOM 726 C CA . LEU A 1 91 ? 4.757 -1.370 -23.896 1.00 45.00 91 LEU A CA 1
ATOM 727 C C . LEU A 1 91 ? 3.948 -2.269 -24.829 1.00 45.00 91 LEU A C 1
ATOM 729 O O . LEU A 1 91 ? 4.506 -3.076 -25.563 1.00 45.00 91 LEU A O 1
ATOM 733 N N . THR A 1 92 ? 2.629 -2.166 -24.758 1.00 35.19 92 THR A N 1
ATOM 734 C CA . THR A 1 92 ? 1.758 -2.587 -25.857 1.00 35.19 92 THR A CA 1
ATOM 735 C C . THR A 1 92 ? 0.938 -1.368 -26.234 1.00 35.19 92 THR A C 1
ATOM 737 O O . THR A 1 92 ? -0.025 -1.037 -25.542 1.00 35.19 92 THR A O 1
ATOM 740 N N . ALA A 1 93 ? 1.418 -0.668 -27.259 1.00 33.28 93 ALA A N 1
ATOM 741 C CA . ALA A 1 93 ? 0.576 0.105 -28.157 1.00 33.28 93 ALA A CA 1
ATOM 742 C C . ALA A 1 93 ? 0.130 -0.830 -29.286 1.00 33.28 93 ALA A C 1
ATOM 744 O O . ALA A 1 93 ? 0.949 -1.711 -29.647 1.00 33.28 93 ALA A O 1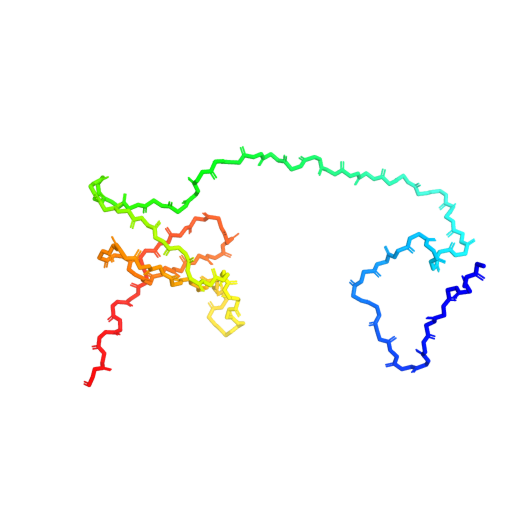
#

pLDDT: mean 84.75, std 11.21, range [33.28, 96.38]

Foldseek 3Di:
DDQDDDDPPDDDPDDDPSPDPDDDPDDDDDDDDDDPDDLDDAPDNVFDKDFPDQFDQDPVVCWTWGAIPRHPQGIWIDNVSRHTDRDPPPPDD

Sequence (93 aa):
MSSFEVPIDQRQLFLDDAGIAEVRNLTRTFHQPQKRGAVVRSSTPQQTIQTVSTPVWDPDEKLFKFWVIGTDDSYRTSPDGLHGRRGPSRLTA

Radius of gyration: 20.37 Å; chains: 1; bounding box: 49×30×59 Å